Protein AF-A0A835B8N7-F1 (afdb_monomer)

Sequence (75 aa):
MFLGARETFGSTVFREIIIMAMWVLRTHRDNIIYYGGSLCFASCRHCFVEGVQVITVRVKLQIKGKNNVWLSSLL

Mean predicted aligned error: 8.81 Å

Solvent-accessible surface area (backbone atoms only — not comparable to full-atom values): 4375 Å² total; per-residue (Å²): 120,70,66,62,55,61,73,40,61,85,38,71,65,53,53,50,50,50,52,43,49,53,49,40,53,49,53,53,50,47,35,34,75,77,67,74,45,74,96,48,70,68,59,46,50,49,56,36,53,56,52,46,51,58,51,42,71,74,41,63,75,84,54,34,62,60,48,51,55,55,52,58,76,72,109

Structure (mmCIF, N/CA/C/O backbone):
data_AF-A0A835B8N7-F1
#
_entry.id   AF-A0A835B8N7-F1
#
loop_
_atom_site.group_PDB
_atom_site.id
_atom_site.type_symbol
_atom_site.label_atom_id
_atom_site.label_alt_id
_atom_site.label_comp_id
_atom_site.label_asym_id
_atom_site.label_entity_id
_atom_site.label_seq_id
_atom_site.pdbx_PDB_ins_code
_atom_site.Cartn_x
_atom_site.Cartn_y
_atom_site.Cartn_z
_atom_site.occupancy
_atom_site.B_iso_or_equiv
_atom_site.auth_seq_id
_atom_site.auth_comp_id
_atom_site.auth_asym_id
_atom_site.auth_atom_id
_atom_site.pdbx_PDB_model_num
ATOM 1 N N . MET A 1 1 ? 1.047 11.624 16.376 1.00 48.38 1 MET A N 1
ATOM 2 C CA . MET A 1 1 ? 0.688 10.643 15.322 1.00 48.38 1 MET A CA 1
ATOM 3 C C . MET A 1 1 ? 1.303 9.255 15.561 1.00 48.38 1 MET A C 1
ATOM 5 O O . MET A 1 1 ? 0.594 8.279 15.387 1.00 48.38 1 MET A O 1
ATOM 9 N N . PHE A 1 2 ? 2.546 9.137 16.060 1.00 40.25 2 PHE A N 1
ATOM 10 C CA . PHE A 1 2 ? 3.158 7.842 16.441 1.00 40.25 2 PHE A CA 1
ATOM 11 C C . PHE A 1 2 ? 2.570 7.175 17.705 1.00 40.25 2 PHE A C 1
ATOM 13 O O . PHE A 1 2 ? 2.481 5.954 17.766 1.00 40.25 2 PHE A O 1
ATOM 20 N N . LEU A 1 3 ? 2.138 7.958 18.703 1.00 42.31 3 LEU A N 1
ATOM 21 C CA . LEU A 1 3 ? 1.612 7.430 19.975 1.00 42.31 3 LEU A CA 1
ATOM 22 C C . LEU A 1 3 ? 0.305 6.628 19.810 1.00 42.31 3 LEU A C 1
ATOM 24 O O . LEU A 1 3 ? 0.200 5.534 20.348 1.00 42.31 3 LEU A O 1
ATOM 28 N N . GLY A 1 4 ? -0.637 7.090 18.979 1.00 51.41 4 GLY A N 1
ATOM 29 C CA . GLY A 1 4 ? -1.895 6.366 18.735 1.00 51.41 4 GLY A CA 1
ATOM 30 C C . GLY A 1 4 ? -1.725 5.073 17.925 1.00 51.41 4 GLY A C 1
ATOM 31 O O . GLY A 1 4 ? -2.456 4.108 18.138 1.00 51.41 4 GLY A O 1
ATOM 32 N N . ALA A 1 5 ? -0.726 5.014 17.034 1.00 49.31 5 ALA A N 1
ATOM 33 C CA . ALA A 1 5 ? -0.377 3.792 16.303 1.00 49.31 5 ALA A CA 1
ATOM 34 C C . ALA A 1 5 ? 0.203 2.712 17.234 1.00 49.31 5 ALA A C 1
ATOM 36 O O . ALA A 1 5 ? -0.005 1.523 17.015 1.00 49.31 5 ALA A O 1
ATOM 37 N N . ARG A 1 6 ? 0.891 3.131 18.304 1.00 47.00 6 ARG A N 1
ATOM 38 C CA . ARG A 1 6 ? 1.424 2.243 19.342 1.00 47.00 6 ARG A CA 1
ATOM 39 C C . ARG A 1 6 ? 0.328 1.708 20.271 1.00 47.00 6 ARG A C 1
ATOM 41 O O . ARG A 1 6 ? 0.406 0.558 20.678 1.00 47.00 6 ARG A O 1
ATOM 48 N N . GLU A 1 7 ? -0.709 2.497 20.551 1.00 54.41 7 GLU A N 1
ATOM 49 C CA . GLU A 1 7 ? -1.884 2.059 21.330 1.00 54.41 7 GLU A CA 1
ATOM 50 C C . GLU A 1 7 ? -2.820 1.120 20.549 1.00 54.41 7 GLU A C 1
ATOM 52 O O . GLU A 1 7 ? -3.485 0.274 21.136 1.00 54.41 7 GLU A O 1
ATOM 57 N N . THR A 1 8 ? -2.863 1.237 19.218 1.00 56.50 8 THR A N 1
ATOM 58 C CA . THR A 1 8 ? -3.649 0.355 18.327 1.00 56.50 8 THR A CA 1
ATOM 59 C C . THR A 1 8 ? -2.844 -0.813 17.754 1.00 56.50 8 THR A C 1
ATOM 61 O O . THR A 1 8 ? -3.375 -1.602 16.961 1.00 56.50 8 THR A O 1
ATOM 64 N N . PHE A 1 9 ? -1.583 -0.948 18.171 1.00 47.84 9 PHE A N 1
ATOM 65 C CA . PHE A 1 9 ? -0.696 -2.044 17.806 1.00 47.84 9 PHE A CA 1
ATOM 66 C C . PHE A 1 9 ? -1.288 -3.358 18.339 1.00 47.84 9 PHE A C 1
ATOM 68 O O . PHE A 1 9 ? -1.433 -3.544 19.543 1.00 47.84 9 PHE A O 1
ATOM 75 N N . GLY A 1 10 ? -1.702 -4.244 17.430 1.00 54.00 10 GLY A N 1
ATOM 76 C CA . GLY A 1 10 ? -2.446 -5.471 17.753 1.00 54.00 10 GLY A CA 1
ATOM 77 C C . GLY A 1 10 ? -3.93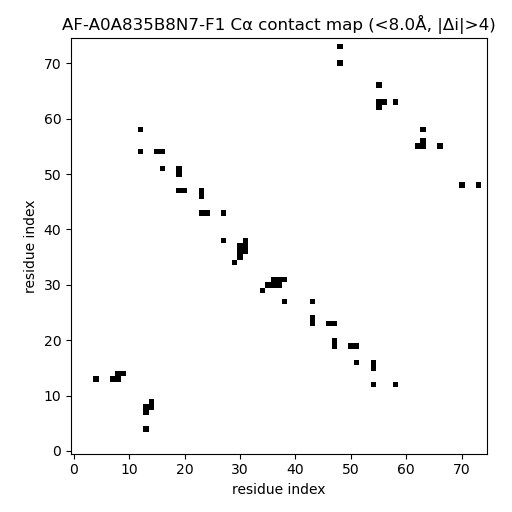7 -5.433 17.399 1.00 54.00 10 GLY A C 1
ATOM 78 O O . GLY A 1 10 ? -4.577 -6.483 17.374 1.00 54.00 10 GLY A O 1
ATOM 79 N N . SER A 1 11 ? -4.497 -4.270 17.041 1.00 69.81 11 SER A N 1
ATOM 80 C CA . SER A 1 11 ? -5.845 -4.216 16.464 1.00 69.81 11 SER A CA 1
ATOM 81 C C . SER A 1 11 ? -5.855 -4.830 15.060 1.00 69.81 11 SER A C 1
ATOM 83 O O . SER A 1 11 ? -4.923 -4.638 14.271 1.00 69.81 11 SER A O 1
ATOM 85 N N . THR A 1 12 ? -6.932 -5.541 14.717 1.00 72.69 12 THR A N 1
ATOM 86 C CA . THR A 1 12 ? -7.113 -6.153 13.389 1.00 72.69 12 THR A CA 1
ATOM 87 C C . THR A 1 12 ? -6.959 -5.126 12.265 1.00 72.69 12 THR A C 1
ATOM 89 O O . THR A 1 12 ? -6.350 -5.416 11.242 1.00 72.69 12 THR A O 1
ATOM 92 N N . VAL A 1 13 ? -7.416 -3.892 12.500 1.00 75.12 13 V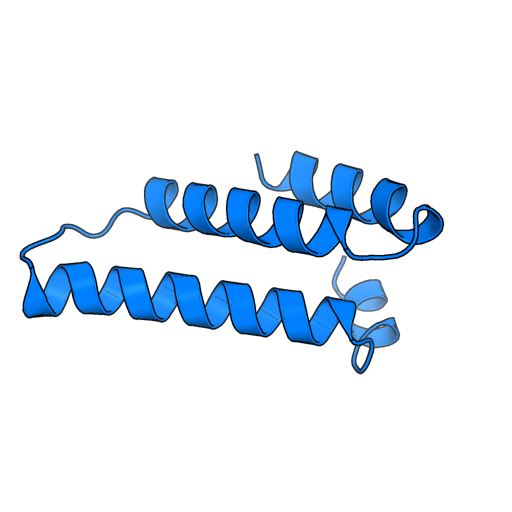AL A N 1
ATOM 93 C CA . VAL A 1 13 ? -7.343 -2.777 11.545 1.00 75.12 13 VAL A CA 1
ATOM 94 C C . VAL A 1 13 ? -5.901 -2.374 11.261 1.00 75.12 13 VAL A C 1
ATOM 96 O O . VAL A 1 13 ? -5.522 -2.217 10.106 1.00 75.12 13 VAL A O 1
ATOM 99 N N . PHE A 1 14 ? -5.076 -2.241 12.303 1.00 78.19 14 PHE A N 1
ATOM 100 C CA . PHE A 1 14 ? -3.663 -1.909 12.133 1.00 78.19 14 PHE A CA 1
ATOM 101 C C . PHE A 1 14 ? -2.938 -2.997 11.335 1.00 78.19 14 PHE A C 1
ATOM 103 O O . PHE A 1 14 ? -2.184 -2.693 10.412 1.00 78.19 14 PHE A O 1
ATOM 110 N N . ARG A 1 15 ? -3.226 -4.273 11.627 1.00 80.69 15 ARG A N 1
ATOM 111 C CA . ARG A 1 15 ? -2.668 -5.398 10.867 1.00 80.69 15 ARG A CA 1
ATOM 112 C C . ARG A 1 15 ? -3.074 -5.340 9.395 1.00 80.69 15 ARG A C 1
ATOM 114 O O . ARG A 1 15 ? -2.223 -5.532 8.534 1.00 80.69 15 ARG A O 1
ATOM 121 N N . GLU A 1 16 ? -4.341 -5.060 9.102 1.00 81.94 16 GLU A N 1
ATOM 122 C CA . GLU A 1 16 ? -4.831 -4.933 7.726 1.00 81.94 16 GLU A CA 1
ATOM 123 C C . GLU A 1 16 ? -4.180 -3.760 6.981 1.00 81.94 16 GLU A C 1
ATOM 125 O O . GLU A 1 16 ? -3.773 -3.930 5.834 1.00 81.94 16 GLU A O 1
ATOM 130 N N . ILE A 1 17 ? -3.982 -2.612 7.638 1.00 84.25 17 ILE A N 1
ATOM 131 C CA . ILE A 1 17 ? -3.272 -1.464 7.051 1.00 84.25 17 ILE A CA 1
ATOM 132 C C . ILE A 1 17 ? -1.822 -1.834 6.704 1.00 84.25 17 ILE A C 1
ATOM 134 O O . ILE A 1 17 ? -1.355 -1.520 5.608 1.00 84.25 17 ILE A O 1
ATOM 138 N N . ILE A 1 18 ? -1.113 -2.530 7.598 1.00 85.75 18 ILE A N 1
ATOM 139 C CA . ILE A 1 18 ? 0.267 -2.974 7.344 1.00 85.75 18 ILE A CA 1
ATOM 140 C C . ILE A 1 18 ? 0.320 -4.009 6.216 1.00 85.75 18 ILE A C 1
ATOM 142 O O . ILE A 1 18 ? 1.177 -3.903 5.338 1.00 85.75 18 ILE A O 1
ATOM 146 N N . ILE A 1 19 ? -0.603 -4.976 6.191 1.00 88.00 19 ILE A N 1
ATOM 147 C CA . ILE A 1 19 ? -0.708 -5.948 5.092 1.00 88.00 19 ILE A CA 1
ATOM 148 C C . ILE A 1 19 ? -0.927 -5.214 3.764 1.00 88.00 19 ILE A C 1
ATOM 150 O O . ILE A 1 19 ? -0.252 -5.527 2.784 1.00 88.00 19 ILE A O 1
ATOM 154 N N . MET A 1 20 ? -1.802 -4.206 3.740 1.00 89.31 20 MET A N 1
ATOM 155 C CA . MET A 1 20 ? -2.056 -3.405 2.543 1.00 89.31 20 MET A CA 1
ATOM 156 C C . MET A 1 20 ? -0.812 -2.629 2.097 1.00 89.31 20 MET A C 1
ATOM 158 O O . MET A 1 20 ? -0.474 -2.649 0.916 1.00 89.31 20 MET A O 1
ATOM 162 N N . ALA A 1 21 ? -0.085 -1.999 3.025 1.00 89.81 21 ALA A N 1
ATOM 163 C CA . ALA A 1 21 ? 1.161 -1.296 2.714 1.00 89.81 21 ALA A CA 1
ATOM 164 C C . ALA A 1 21 ? 2.209 -2.242 2.102 1.00 89.81 21 ALA A C 1
ATOM 166 O O . ALA A 1 21 ? 2.791 -1.940 1.059 1.00 89.81 21 ALA A O 1
ATOM 167 N N . MET A 1 22 ? 2.406 -3.415 2.710 1.00 92.62 22 MET A N 1
ATOM 168 C CA . MET A 1 22 ? 3.343 -4.428 2.217 1.00 92.62 22 MET A CA 1
ATOM 169 C C . MET A 1 22 ? 2.924 -4.974 0.847 1.00 92.62 22 MET A C 1
ATOM 171 O O .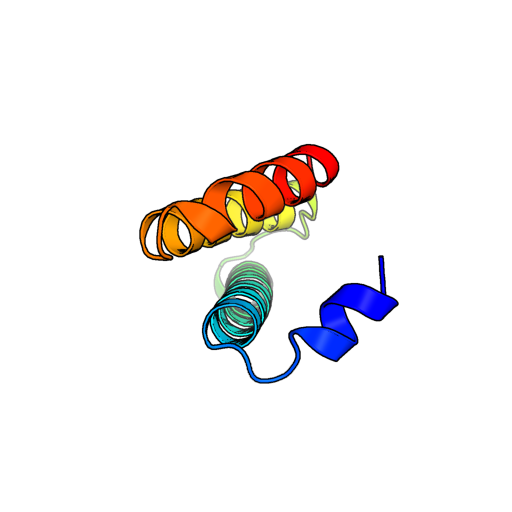 MET A 1 22 ? 3.776 -5.182 -0.017 1.00 92.62 22 MET A O 1
ATOM 175 N N . TRP A 1 23 ? 1.622 -5.169 0.623 1.00 92.50 23 TRP A N 1
ATOM 176 C CA . TRP A 1 23 ? 1.081 -5.599 -0.665 1.00 92.50 23 TRP A CA 1
ATOM 177 C C . TRP A 1 23 ? 1.339 -4.571 -1.771 1.00 92.50 23 TRP A C 1
ATOM 179 O O . TRP A 1 23 ? 1.820 -4.935 -2.845 1.00 92.50 23 TRP A O 1
ATOM 189 N N . VAL A 1 24 ? 1.079 -3.287 -1.512 1.00 92.69 24 VAL A N 1
ATOM 190 C CA . VAL A 1 24 ? 1.322 -2.201 -2.477 1.00 92.69 24 VAL A CA 1
ATOM 191 C C . VAL A 1 24 ? 2.806 -2.088 -2.821 1.00 92.69 24 VAL A C 1
ATOM 193 O O . VAL A 1 24 ? 3.164 -2.001 -3.992 1.00 92.69 24 VAL A O 1
ATOM 196 N N . LEU A 1 25 ? 3.689 -2.148 -1.822 1.00 92.06 25 LEU A N 1
ATOM 197 C CA . LEU A 1 25 ? 5.134 -2.098 -2.059 1.00 92.06 25 LEU A CA 1
ATOM 198 C C . LEU A 1 2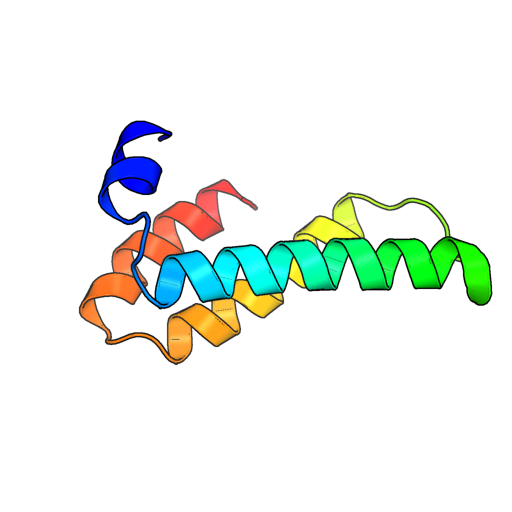5 ? 5.621 -3.298 -2.872 1.00 92.06 25 LEU A C 1
ATOM 200 O O . LEU A 1 25 ? 6.410 -3.134 -3.803 1.00 92.06 25 LEU A O 1
ATOM 204 N N . ARG A 1 26 ? 5.132 -4.499 -2.546 1.00 93.81 26 ARG A N 1
ATOM 205 C CA . ARG A 1 26 ? 5.474 -5.717 -3.283 1.00 93.81 26 ARG A CA 1
ATOM 206 C C . ARG A 1 26 ? 4.995 -5.647 -4.730 1.00 93.81 26 ARG A C 1
ATOM 208 O O . ARG A 1 26 ? 5.791 -5.876 -5.628 1.00 93.81 26 ARG A O 1
ATOM 215 N N . THR A 1 27 ? 3.731 -5.301 -4.959 1.00 93.00 27 THR A N 1
ATOM 216 C CA . THR A 1 27 ? 3.163 -5.211 -6.315 1.00 93.00 27 THR A CA 1
ATOM 217 C C . THR A 1 27 ? 3.845 -4.133 -7.151 1.00 93.00 27 THR A C 1
ATOM 219 O O . THR A 1 27 ? 4.140 -4.374 -8.317 1.00 93.00 27 THR A O 1
ATOM 222 N N . HIS A 1 28 ? 4.185 -2.983 -6.563 1.00 92.69 28 HIS A N 1
ATOM 223 C CA . HIS A 1 28 ? 4.944 -1.951 -7.267 1.00 92.69 28 HIS A CA 1
ATOM 224 C C . HIS A 1 28 ? 6.363 -2.411 -7.625 1.00 92.69 28 HIS A C 1
ATOM 226 O O . HIS A 1 28 ? 6.811 -2.211 -8.753 1.00 92.69 28 HIS A O 1
ATOM 232 N N . ARG A 1 29 ? 7.055 -3.078 -6.692 1.00 93.00 29 ARG A N 1
ATOM 233 C CA . ARG A 1 29 ? 8.369 -3.684 -6.948 1.00 93.00 29 ARG A CA 1
ATOM 234 C C . ARG A 1 29 ? 8.292 -4.724 -8.064 1.00 93.00 29 ARG A C 1
ATOM 236 O O . ARG A 1 29 ? 9.124 -4.703 -8.966 1.00 93.00 29 ARG A O 1
ATOM 243 N N . ASP A 1 30 ? 7.308 -5.612 -8.009 1.00 94.19 30 ASP A N 1
ATOM 244 C CA . ASP A 1 30 ? 7.138 -6.672 -8.998 1.00 94.19 30 ASP A CA 1
ATOM 245 C C . ASP A 1 3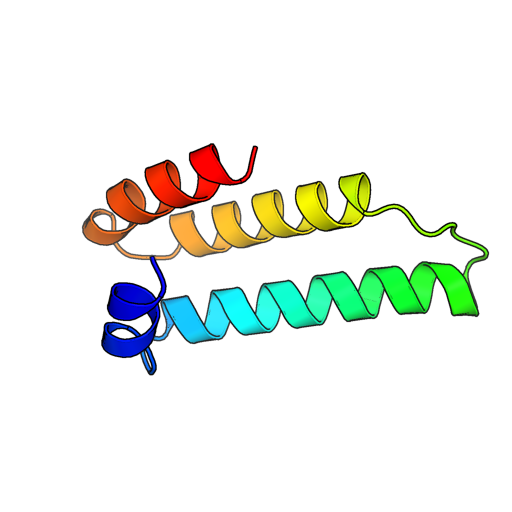0 ? 6.805 -6.073 -10.377 1.00 94.19 30 ASP A C 1
ATOM 247 O O . ASP A 1 30 ? 7.354 -6.523 -11.379 1.00 94.19 30 ASP A O 1
ATOM 251 N N . ASN A 1 31 ? 6.012 -4.995 -10.434 1.00 93.31 31 ASN A N 1
ATOM 252 C CA . ASN A 1 31 ? 5.749 -4.243 -11.665 1.00 93.31 31 ASN A CA 1
ATOM 253 C C . ASN A 1 31 ? 7.035 -3.700 -12.313 1.00 93.31 31 ASN A C 1
ATOM 255 O O . ASN A 1 31 ? 7.212 -3.793 -13.526 1.00 93.31 31 A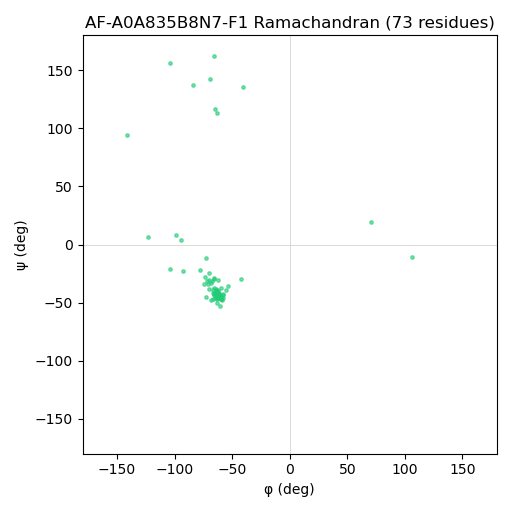SN A O 1
ATOM 259 N N . ILE A 1 32 ? 7.958 -3.169 -11.508 1.00 93.31 32 ILE A N 1
ATOM 260 C CA . ILE A 1 32 ? 9.246 -2.655 -11.996 1.00 93.31 32 ILE A CA 1
ATOM 261 C C . ILE A 1 32 ? 10.142 -3.797 -12.493 1.00 93.31 32 ILE A C 1
ATOM 263 O O . ILE A 1 32 ? 10.695 -3.713 -13.586 1.00 93.31 32 ILE A O 1
ATOM 267 N N . ILE A 1 33 ? 10.282 -4.869 -11.707 1.00 94.81 33 ILE A N 1
ATOM 268 C CA . ILE A 1 33 ? 11.225 -5.959 -12.002 1.00 94.81 33 ILE A CA 1
ATOM 269 C C . ILE A 1 33 ? 10.751 -6.819 -13.176 1.00 94.81 33 ILE A C 1
ATOM 271 O O . ILE A 1 33 ? 11.554 -7.176 -14.035 1.00 94.81 33 ILE A O 1
ATOM 275 N N . TYR A 1 34 ? 9.468 -7.183 -13.198 1.00 95.19 34 TYR A N 1
ATOM 276 C CA . TYR A 1 34 ? 8.954 -8.210 -14.107 1.00 95.19 34 TYR A CA 1
ATOM 277 C C . TYR A 1 34 ? 8.173 -7.647 -15.296 1.00 95.19 34 TYR A C 1
ATOM 279 O O . TYR A 1 34 ? 8.046 -8.339 -16.302 1.00 95.19 34 TYR A O 1
ATOM 287 N N . TYR A 1 35 ? 7.666 -6.414 -15.207 1.00 93.38 35 TYR A N 1
ATOM 288 C CA . TYR A 1 35 ? 6.761 -5.843 -16.215 1.00 93.38 35 TYR A CA 1
ATOM 289 C C . TYR A 1 35 ? 7.274 -4.532 -16.832 1.00 93.38 35 TYR A C 1
ATOM 291 O O . TYR A 1 35 ? 6.564 -3.899 -17.609 1.00 93.38 35 TYR A O 1
ATOM 299 N N . GLY A 1 36 ? 8.507 -4.118 -16.515 1.00 91.19 36 GLY A N 1
ATOM 300 C CA . GLY A 1 36 ? 9.118 -2.907 -17.076 1.00 91.19 36 GLY A CA 1
ATOM 301 C C . GLY A 1 36 ? 8.493 -1.600 -16.577 1.00 91.19 36 GLY A C 1
ATOM 302 O O . GLY A 1 36 ? 8.633 -0.563 -17.224 1.00 91.19 36 GLY A O 1
ATOM 303 N N . GLY A 1 37 ? 7.787 -1.636 -15.444 1.00 90.44 37 GLY A N 1
ATOM 304 C CA . GLY A 1 37 ? 7.232 -0.445 -14.810 1.00 90.44 37 GLY A CA 1
ATOM 305 C C . GLY A 1 37 ? 8.311 0.519 -14.300 1.00 90.44 37 GLY A C 1
ATOM 306 O O . GLY A 1 37 ? 9.463 0.149 -14.085 1.00 90.44 37 GLY A O 1
ATOM 307 N N . SER A 1 38 ? 7.922 1.770 -14.056 1.00 90.75 38 SER A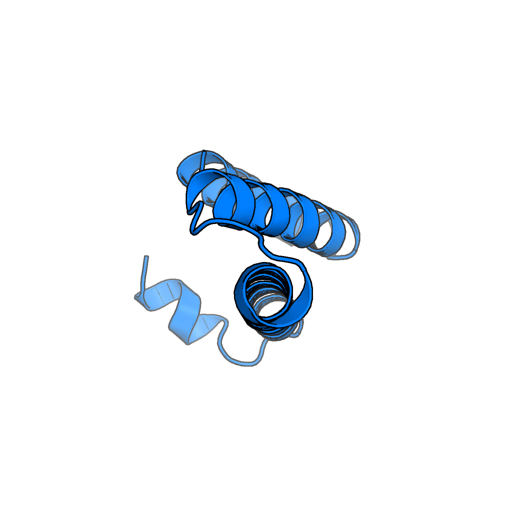 N 1
ATOM 308 C CA . SER A 1 38 ? 8.790 2.795 -13.469 1.00 90.75 38 SER A CA 1
ATOM 309 C C . SER A 1 38 ? 8.454 3.055 -11.999 1.00 90.75 38 SER A C 1
ATOM 311 O O . SER A 1 38 ? 7.335 2.816 -11.535 1.00 90.75 38 SER A O 1
ATOM 313 N N . LEU A 1 39 ? 9.440 3.561 -11.254 1.00 90.44 39 LEU A N 1
ATOM 314 C CA . LEU A 1 39 ? 9.246 3.981 -9.870 1.00 90.44 39 LEU A CA 1
ATOM 315 C C . LEU A 1 39 ? 8.278 5.172 -9.826 1.00 90.44 39 LEU A C 1
ATOM 317 O O . LEU A 1 39 ? 8.578 6.247 -10.342 1.00 90.44 39 LEU A O 1
ATOM 321 N N . CYS A 1 40 ? 7.124 4.993 -9.187 1.00 89.12 40 CYS A N 1
ATOM 322 C CA . CYS A 1 40 ? 6.099 6.025 -9.086 1.00 89.12 40 CYS A CA 1
ATOM 323 C C . CYS A 1 40 ? 5.447 6.010 -7.702 1.00 89.12 40 CYS A C 1
ATOM 325 O O . CYS A 1 40 ? 4.464 5.310 -7.451 1.00 89.12 40 CYS A O 1
ATOM 327 N N . PHE A 1 41 ? 5.966 6.849 -6.805 1.00 85.62 41 PHE A N 1
ATOM 328 C CA . PHE A 1 41 ? 5.433 6.986 -5.448 1.00 85.62 41 PHE A CA 1
ATOM 329 C C . PHE A 1 41 ? 3.984 7.483 -5.416 1.00 85.62 41 PHE A C 1
ATOM 331 O O . PHE A 1 41 ? 3.232 7.086 -4.530 1.00 85.62 41 PHE A O 1
ATOM 338 N N . ALA A 1 42 ? 3.568 8.298 -6.392 1.00 88.75 42 ALA A N 1
ATOM 339 C CA . ALA A 1 42 ? 2.181 8.744 -6.512 1.00 88.75 42 ALA A CA 1
ATOM 340 C C . ALA A 1 42 ? 1.228 7.564 -6.769 1.00 88.75 42 ALA A C 1
ATOM 342 O O . ALA A 1 42 ? 0.194 7.460 -6.112 1.00 88.75 42 ALA A O 1
ATOM 343 N N . SER A 1 43 ? 1.617 6.630 -7.643 1.00 86.56 43 SER A N 1
ATOM 344 C CA . SER A 1 43 ? 0.833 5.420 -7.922 1.00 86.56 43 SER A CA 1
ATOM 345 C C . SER A 1 43 ? 0.762 4.495 -6.704 1.00 86.56 43 SER A C 1
ATOM 347 O O . SER A 1 43 ? -0.315 4.005 -6.368 1.00 86.56 43 SER A O 1
ATOM 349 N N . CYS A 1 44 ? 1.877 4.311 -5.982 1.00 87.19 44 CYS A N 1
ATOM 350 C CA . CYS A 1 44 ? 1.886 3.578 -4.708 1.00 87.19 44 CYS A CA 1
ATOM 351 C C . CYS A 1 44 ? 0.946 4.205 -3.677 1.00 87.19 44 CYS A C 1
ATOM 353 O O . CYS A 1 44 ? 0.150 3.507 -3.053 1.00 87.19 44 CYS A O 1
ATOM 355 N N . ARG A 1 45 ? 1.028 5.528 -3.500 1.00 87.62 45 ARG A N 1
ATOM 356 C CA . ARG A 1 45 ? 0.182 6.272 -2.563 1.00 87.62 45 ARG A CA 1
ATOM 357 C C . ARG A 1 45 ? -1.294 6.110 -2.919 1.00 87.62 45 ARG A C 1
ATOM 359 O O . ARG A 1 45 ? -2.085 5.819 -2.029 1.00 87.62 45 ARG A O 1
ATOM 366 N N . HIS A 1 46 ? -1.644 6.225 -4.199 1.00 89.25 46 HIS A N 1
ATOM 367 C CA . HIS A 1 46 ? -3.015 6.040 -4.676 1.00 89.25 46 HIS A CA 1
ATOM 368 C C . HIS A 1 46 ? -3.542 4.632 -4.374 1.00 89.25 46 HIS A C 1
ATOM 370 O O . HIS A 1 46 ? -4.560 4.491 -3.701 1.00 89.25 46 HIS A O 1
ATOM 376 N N . CYS A 1 47 ? -2.799 3.591 -4.771 1.00 88.50 47 CYS A N 1
ATOM 377 C CA . CYS A 1 47 ? -3.181 2.196 -4.523 1.00 88.50 47 CYS A CA 1
ATOM 378 C C . CYS A 1 47 ? -3.330 1.896 -3.026 1.00 88.50 47 CYS A C 1
ATOM 380 O O . CYS A 1 47 ? -4.209 1.139 -2.609 1.00 88.50 47 CYS A O 1
ATOM 382 N N . PHE A 1 48 ? -2.466 2.487 -2.199 1.00 89.44 48 PHE A N 1
ATOM 383 C CA . PHE A 1 48 ? -2.548 2.348 -0.752 1.00 89.44 48 PHE A CA 1
ATOM 384 C C . PHE A 1 48 ? -3.803 3.015 -0.183 1.00 89.44 48 PHE A C 1
ATOM 386 O O . PHE A 1 48 ? -4.517 2.384 0.595 1.00 89.44 48 PHE A O 1
ATOM 393 N N . VAL A 1 49 ? -4.106 4.253 -0.586 1.00 88.50 49 VAL A N 1
ATOM 394 C CA . VAL A 1 49 ? -5.305 4.974 -0.129 1.00 88.50 49 VAL A CA 1
ATOM 395 C C . VAL A 1 49 ? -6.576 4.217 -0.516 1.00 88.50 49 VAL A C 1
ATOM 397 O O . VAL A 1 49 ? -7.428 4.005 0.348 1.00 88.50 49 VAL A O 1
ATOM 400 N N . GLU A 1 50 ? -6.682 3.737 -1.756 1.00 87.75 50 GLU A N 1
ATOM 401 C CA . GLU A 1 50 ? -7.825 2.926 -2.205 1.00 87.75 50 GLU A CA 1
ATOM 402 C C . GLU A 1 50 ? -7.964 1.632 -1.392 1.00 87.75 50 GLU A C 1
ATOM 404 O O . GLU A 1 50 ? -9.047 1.309 -0.896 1.00 87.75 50 GLU A O 1
ATOM 409 N N . GLY A 1 51 ? -6.861 0.911 -1.171 1.00 84.81 51 GLY A N 1
ATOM 410 C CA . GLY A 1 51 ? -6.870 -0.316 -0.374 1.00 84.81 51 GLY A CA 1
ATOM 411 C C . GLY A 1 51 ? -7.299 -0.085 1.078 1.00 84.81 51 GLY A C 1
ATOM 412 O O . GLY A 1 51 ? -8.109 -0.836 1.632 1.00 84.81 51 GLY A O 1
ATOM 413 N N . VAL A 1 52 ? -6.818 0.994 1.698 1.00 84.94 52 VAL A N 1
ATOM 414 C CA . VAL A 1 52 ? -7.187 1.343 3.075 1.00 84.94 52 VAL A CA 1
ATOM 415 C C . VAL A 1 52 ? -8.628 1.856 3.169 1.00 84.94 52 VAL A C 1
ATOM 417 O O . VAL A 1 52 ? -9.291 1.603 4.179 1.00 84.94 52 VAL A O 1
ATOM 420 N N . GLN A 1 53 ? -9.166 2.516 2.139 1.00 82.62 53 GLN A N 1
ATOM 421 C CA . GLN A 1 53 ? -10.591 2.861 2.088 1.00 82.62 53 GLN A CA 1
ATOM 422 C C . GLN A 1 53 ? -11.472 1.605 2.120 1.00 82.62 53 GLN A C 1
ATOM 424 O O . GLN A 1 53 ? -12.430 1.556 2.897 1.00 82.62 53 GLN A O 1
ATOM 429 N N . VAL A 1 54 ? -11.115 0.559 1.367 1.00 80.19 54 VAL A N 1
ATOM 430 C CA . VAL A 1 54 ? -11.838 -0.728 1.377 1.00 80.19 54 VAL A CA 1
ATOM 431 C C . VAL A 1 54 ? -11.785 -1.390 2.756 1.00 80.19 54 VAL A C 1
ATOM 433 O O . VAL A 1 54 ? -12.818 -1.837 3.262 1.00 80.19 54 VAL A O 1
ATOM 436 N N . ILE A 1 55 ? -10.615 -1.400 3.402 1.00 76.06 55 ILE A N 1
ATOM 437 C CA . ILE A 1 55 ? -10.458 -1.872 4.789 1.00 76.06 55 ILE A CA 1
ATOM 438 C C . ILE A 1 55 ? -11.362 -1.063 5.725 1.00 76.06 55 ILE A C 1
ATOM 440 O O . ILE A 1 55 ? -12.119 -1.617 6.516 1.00 76.06 55 ILE A O 1
ATOM 444 N N . THR A 1 56 ? -11.365 0.259 5.586 1.00 70.94 56 THR A N 1
ATOM 445 C CA . THR A 1 56 ? -12.120 1.167 6.456 1.00 70.94 56 THR A CA 1
ATOM 446 C C . THR A 1 56 ? -13.639 1.002 6.317 1.00 70.94 56 THR A C 1
ATOM 448 O O . THR A 1 56 ? -14.360 1.207 7.292 1.00 70.94 56 THR A O 1
ATOM 451 N N . VAL A 1 57 ? -14.144 0.581 5.152 1.00 69.31 57 VAL A N 1
ATOM 452 C CA . VAL A 1 57 ? -15.562 0.209 4.972 1.00 69.31 57 VAL A CA 1
ATOM 453 C C . VAL A 1 57 ? -15.914 -1.079 5.727 1.00 69.31 57 VAL A C 1
ATOM 455 O O . VAL A 1 57 ? -17.035 -1.200 6.218 1.00 69.31 57 VAL A O 1
ATOM 458 N N . ARG A 1 58 ? -14.973 -2.023 5.855 1.00 65.75 58 ARG A N 1
ATOM 459 C CA . ARG A 1 58 ? -15.175 -3.302 6.565 1.00 65.75 58 ARG A CA 1
ATOM 460 C C . ARG A 1 58 ? -15.108 -3.167 8.086 1.00 65.75 58 ARG A C 1
ATOM 462 O O . ARG A 1 58 ? -15.651 -4.003 8.806 1.00 65.75 58 ARG A O 1
ATOM 469 N N . VAL A 1 59 ? -14.463 -2.121 8.590 1.00 62.34 59 VAL A N 1
ATOM 470 C CA . VAL A 1 59 ? -14.334 -1.862 10.026 1.00 62.34 59 VAL A CA 1
ATOM 471 C C . VAL A 1 59 ? -15.581 -1.135 10.549 1.00 62.34 59 VAL A C 1
ATOM 473 O O . VAL A 1 59 ? -16.079 -0.205 9.918 1.00 62.34 59 VAL A O 1
ATOM 476 N N . LYS A 1 60 ? -16.088 -1.546 11.728 1.00 57.69 60 LYS A N 1
ATOM 477 C CA . LYS A 1 60 ? -17.255 -0.943 12.410 1.00 57.69 60 LYS A CA 1
ATOM 478 C C . LYS A 1 60 ? -17.245 0.594 12.314 1.00 57.69 60 LYS A C 1
ATOM 480 O O . LYS A 1 60 ? -16.232 1.232 12.601 1.00 57.69 60 LYS A O 1
ATOM 485 N N . LEU A 1 61 ? -18.414 1.172 12.005 1.00 55.50 61 LEU A N 1
ATOM 486 C CA . LEU A 1 61 ? -18.685 2.604 11.764 1.00 55.50 61 LEU A CA 1
ATOM 487 C C . LEU A 1 61 ? -17.996 3.592 12.726 1.00 55.50 61 LEU A C 1
ATOM 489 O O . LEU A 1 61 ? -17.665 4.702 12.321 1.00 55.50 61 LEU A O 1
ATOM 493 N N . GLN A 1 62 ? -17.733 3.199 13.974 1.00 56.84 62 GLN A N 1
ATOM 494 C CA . GLN A 1 62 ? -17.087 4.058 14.972 1.00 56.84 62 GLN A CA 1
ATOM 495 C C . GLN A 1 62 ? -15.599 4.346 14.701 1.00 56.84 62 GLN A C 1
ATOM 497 O O . GLN A 1 62 ? -15.089 5.377 15.132 1.00 56.84 62 GLN A O 1
ATOM 502 N N . ILE A 1 63 ? -14.897 3.480 13.963 1.00 58.88 63 ILE A N 1
ATOM 503 C CA . ILE A 1 63 ? -13.474 3.671 13.618 1.00 58.88 63 ILE A CA 1
ATOM 504 C C . ILE A 1 63 ? -13.328 4.382 12.260 1.00 58.88 63 ILE A C 1
ATOM 506 O O . ILE A 1 63 ? -12.344 5.085 12.024 1.00 58.88 63 ILE A O 1
ATOM 510 N N . LYS A 1 64 ? -14.356 4.296 11.403 1.00 57.06 64 LYS A N 1
ATOM 511 C CA . LYS A 1 64 ? -14.407 4.927 10.076 1.00 57.06 64 LYS A CA 1
ATOM 512 C C . LYS A 1 64 ? -14.160 6.440 10.121 1.00 57.06 64 LYS A C 1
ATOM 514 O O . LYS A 1 64 ? -13.430 6.959 9.283 1.00 57.06 64 LYS A O 1
ATOM 519 N N . GLY A 1 65 ? -14.698 7.137 11.126 1.00 59.34 65 GLY A N 1
ATOM 520 C CA . GLY A 1 65 ? -14.503 8.584 11.288 1.00 59.34 65 GLY A CA 1
ATOM 521 C C . GLY A 1 65 ? -13.041 8.983 11.525 1.00 59.34 65 GLY A C 1
ATOM 522 O O . GLY A 1 65 ? -12.540 9.893 10.871 1.00 59.34 65 GLY A O 1
ATOM 523 N N . LYS A 1 66 ? -12.326 8.264 12.402 1.00 63.44 66 LYS A N 1
ATOM 524 C CA . LYS A 1 66 ? -10.904 8.531 12.690 1.00 63.44 66 LYS A CA 1
ATOM 525 C C . LYS A 1 66 ? -10.000 8.152 11.513 1.00 63.44 66 LYS A C 1
ATOM 527 O O . LYS A 1 66 ? -9.069 8.891 11.200 1.00 63.44 66 LYS A O 1
ATOM 532 N N . ASN A 1 67 ? -10.308 7.047 10.830 1.00 60.62 67 ASN A N 1
ATOM 533 C CA . ASN A 1 67 ? -9.562 6.617 9.647 1.00 60.62 67 ASN A CA 1
ATOM 534 C C . ASN A 1 67 ? -9.730 7.574 8.467 1.00 60.62 67 ASN A C 1
ATOM 536 O O . ASN A 1 67 ? -8.749 7.838 7.788 1.00 60.62 67 ASN A O 1
ATOM 540 N N . ASN A 1 68 ? -10.925 8.122 8.233 1.00 63.75 68 ASN A N 1
ATOM 541 C CA . ASN A 1 68 ? -11.140 9.077 7.144 1.00 63.75 68 ASN A CA 1
ATOM 542 C C . ASN A 1 68 ? -10.332 10.366 7.334 1.00 63.75 68 ASN A C 1
ATOM 544 O O . ASN A 1 68 ? -9.747 10.851 6.372 1.00 63.75 68 ASN A O 1
ATOM 548 N N . VAL A 1 69 ? -10.241 10.884 8.564 1.00 69.00 69 VAL A N 1
ATOM 549 C CA . VAL A 1 69 ? -9.401 12.056 8.870 1.00 69.00 69 VAL A CA 1
ATOM 550 C C . VAL A 1 69 ? -7.926 11.738 8.617 1.00 69.00 69 VAL A C 1
ATOM 552 O O . VAL A 1 69 ? -7.228 12.496 7.945 1.00 69.00 69 VAL A O 1
ATOM 555 N N . TRP A 1 70 ? -7.458 10.579 9.080 1.00 71.25 70 TRP A N 1
ATOM 556 C CA . TRP A 1 70 ? -6.087 10.137 8.837 1.00 71.25 70 TRP A CA 1
ATOM 557 C C . TRP A 1 70 ? -5.795 9.921 7.342 1.00 71.25 70 TRP A C 1
ATOM 559 O O . TRP A 1 70 ? -4.795 10.425 6.839 1.00 71.25 70 TRP A O 1
ATOM 569 N N . LEU A 1 71 ? -6.697 9.274 6.601 1.00 64.50 71 LEU A N 1
ATOM 570 C CA . LEU A 1 71 ? -6.594 9.084 5.151 1.00 64.50 71 LEU A CA 1
ATOM 571 C C . LEU A 1 71 ? -6.594 10.408 4.392 1.00 64.50 71 LEU A C 1
ATOM 573 O O . LEU A 1 71 ? -5.823 10.567 3.455 1.00 64.50 71 LEU A O 1
ATOM 577 N N . SER A 1 72 ? -7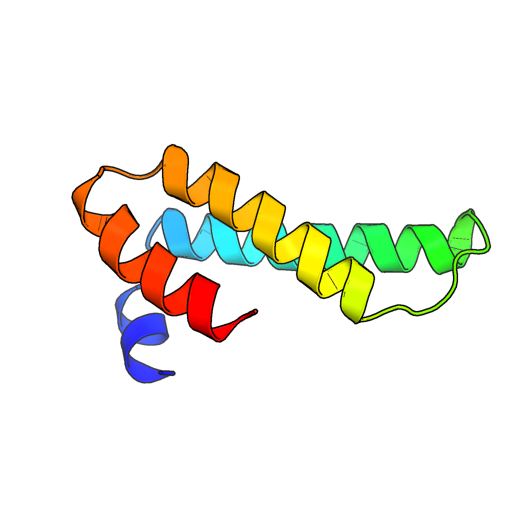.419 11.370 4.806 1.00 69.62 72 SER A N 1
ATOM 578 C CA . SER A 1 72 ? -7.451 12.692 4.176 1.00 69.62 72 SER A CA 1
ATOM 579 C C . SER A 1 72 ? -6.151 13.476 4.372 1.00 69.62 72 SER A C 1
ATOM 581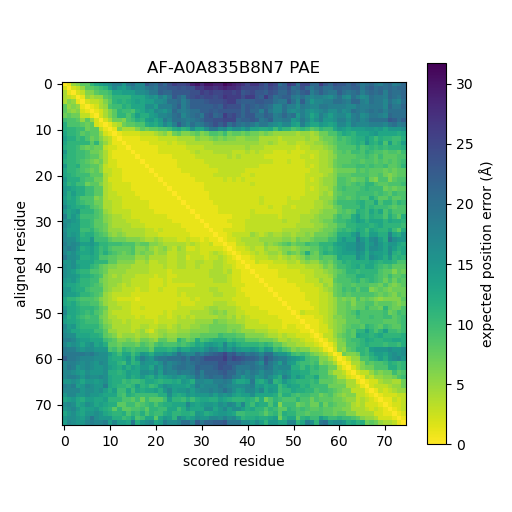 O O . SER A 1 72 ? -5.767 14.213 3.479 1.00 69.62 72 SER A O 1
ATOM 583 N N . SER A 1 73 ? -5.417 13.257 5.473 1.00 70.56 73 SER A N 1
ATOM 584 C CA . SER A 1 73 ? -4.061 13.814 5.643 1.00 70.56 73 SER A CA 1
ATOM 585 C C . SER A 1 73 ? -2.997 13.132 4.773 1.00 70.56 73 SER A C 1
ATOM 587 O O . SER A 1 73 ? -1.872 13.616 4.671 1.00 70.56 73 SER A O 1
ATOM 589 N N . LEU A 1 74 ? -3.343 11.993 4.167 1.00 60.19 74 LEU A N 1
ATOM 590 C CA . LEU A 1 74 ? -2.509 11.248 3.234 1.00 60.19 74 LEU A CA 1
ATOM 591 C C . LEU A 1 74 ? -2.875 11.531 1.776 1.00 60.19 74 LEU A C 1
ATOM 593 O O . LEU A 1 74 ? -2.290 10.862 0.928 1.00 60.19 74 LEU A O 1
ATOM 597 N N . LEU A 1 75 ? -3.745 12.499 1.462 1.00 55.59 75 LEU A N 1
ATOM 598 C CA . LEU A 1 75 ? -3.997 13.034 0.109 1.00 55.59 75 LEU A CA 1
ATOM 599 C C . LEU A 1 75 ? -3.315 14.397 -0.053 1.00 55.59 75 LEU A C 1
ATOM 601 O O . LEU A 1 75 ? -2.567 14.542 -1.051 1.00 55.59 75 LEU A O 1
#

Foldseek 3Di:
DVVVLVVCVVPPLNVQLVVQLVVLVVVQVCCVPPVVDDDDVPSSLVSSLVSSLVSLVVDPPVCNVVSVVVSVVSD

Organism: NCBI:txid1010633

Radius of gyration: 13.69 Å; Cα contacts (8 Å, |Δi|>4): 34; chains: 1; bounding box: 30×22×38 Å

Secondary structure (DSSP, 8-state):
-HHHHHHSTT-HHHHHHHHHHHHHHHHHHHHHHHH-----HHHHHHHHHHHHHHHHHHS-HHHHHHHHHHHHTT-

pLDDT: mean 75.94, std 15.94, range [40.25, 95.19]